Protein AF-A0A7W1X8H4-F1 (afdb_monomer_lite)

Organism: NCBI:txid1329516

Sequence (85 aa):
MASFSFDKDNHREQFAKAVTRLVTDDYPYAEKIAKIEALTEAYVLQTGKRPDPRELDELASWLIFGTKGLSLRKKNEIKAMRDKC

Secondary structure (DSSP, 8-state):
-------TTTHHHHHHHHHHHHTTS---HHHHHHHHHHHHHHHHHHHSSPPPHHHHHHHHHHHHHGGGGS-HHHHHHHHHHHTT-

pLDDT: mean 90.76, std 9.22, range [46.94, 97.5]

Structure (mmCIF, N/CA/C/O backbone):
data_AF-A0A7W1X8H4-F1
#
_entry.id   AF-A0A7W1X8H4-F1
#
loop_
_atom_site.group_PDB
_atom_site.id
_atom_site.type_symbol
_atom_site.label_atom_id
_atom_site.label_alt_id
_atom_site.label_comp_id
_atom_site.label_asym_id
_atom_site.label_entity_id
_atom_site.label_seq_id
_atom_site.pdbx_PDB_ins_code
_atom_site.Cartn_x
_atom_site.Cartn_y
_atom_site.Cartn_z
_atom_site.occupancy
_atom_site.B_iso_or_equiv
_atom_site.auth_seq_id
_atom_site.auth_comp_id
_atom_site.auth_asym_id
_atom_site.auth_atom_id
_atom_site.pdbx_PDB_model_num
ATOM 1 N N . MET A 1 1 ? -12.604 0.707 -11.456 1.00 46.94 1 MET A N 1
ATOM 2 C CA . MET A 1 1 ? -11.861 1.245 -10.295 1.00 46.94 1 MET A CA 1
ATOM 3 C C . MET A 1 1 ? -11.808 0.168 -9.224 1.00 46.94 1 MET A C 1
ATOM 5 O O . MET A 1 1 ? -12.821 -0.489 -9.020 1.00 46.94 1 MET A O 1
ATOM 9 N N . ALA A 1 2 ? -10.651 -0.079 -8.604 1.00 54.97 2 ALA A N 1
ATOM 10 C CA . ALA A 1 2 ? -10.571 -1.021 -7.486 1.00 54.97 2 ALA A CA 1
ATOM 11 C C . ALA A 1 2 ? -11.396 -0.463 -6.315 1.00 54.97 2 ALA A C 1
ATOM 13 O O . ALA A 1 2 ? -11.143 0.650 -5.864 1.00 54.97 2 ALA A O 1
ATOM 14 N N . SER A 1 3 ? -12.415 -1.199 -5.874 1.00 72.56 3 SER A N 1
ATOM 15 C CA . SER A 1 3 ? -13.281 -0.779 -4.772 1.00 72.56 3 SER A CA 1
ATOM 16 C C . SER A 1 3 ? -12.628 -1.171 -3.447 1.00 72.56 3 SER A C 1
ATOM 18 O O . SER A 1 3 ? -12.689 -2.335 -3.054 1.00 72.56 3 SER A O 1
ATOM 20 N N . PHE A 1 4 ? -11.974 -0.225 -2.772 1.00 83.75 4 PHE A N 1
ATOM 21 C CA . PHE A 1 4 ? -11.489 -0.415 -1.402 1.00 83.75 4 PHE A CA 1
ATOM 22 C C . PHE A 1 4 ? -12.605 -0.078 -0.406 1.00 83.75 4 PHE A C 1
ATOM 24 O O . PHE A 1 4 ? -13.291 0.930 -0.565 1.00 83.75 4 PHE A O 1
ATOM 31 N N . SER A 1 5 ? -12.791 -0.914 0.615 1.00 84.56 5 SER A N 1
ATOM 32 C CA . SER A 1 5 ? -13.796 -0.718 1.664 1.00 84.56 5 SER A CA 1
ATOM 33 C C . SER A 1 5 ? -13.158 -0.921 3.036 1.00 84.56 5 SER A C 1
ATOM 35 O O . SER A 1 5 ? -12.392 -1.870 3.218 1.00 84.56 5 SER A O 1
ATOM 37 N N . PHE A 1 6 ? -13.440 -0.002 3.962 1.00 88.69 6 PHE A N 1
ATOM 38 C CA . PHE A 1 6 ? -12.846 0.066 5.290 1.00 88.69 6 PHE A CA 1
ATOM 39 C C . PHE A 1 6 ? -13.911 0.209 6.378 1.00 88.69 6 PHE A C 1
ATOM 41 O O . PHE A 1 6 ? -14.671 1.177 6.4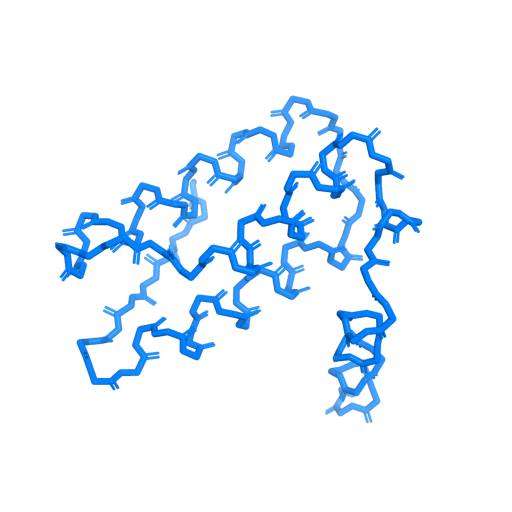07 1.00 88.69 6 PHE A O 1
ATOM 48 N N . ASP A 1 7 ? -13.902 -0.718 7.329 1.00 85.75 7 ASP A N 1
ATOM 49 C CA . ASP A 1 7 ? -14.755 -0.694 8.511 1.00 85.75 7 ASP A CA 1
ATOM 50 C C . ASP A 1 7 ? -14.156 0.193 9.603 1.00 85.75 7 ASP A C 1
ATOM 52 O O . ASP A 1 7 ? -12.951 0.166 9.870 1.00 85.75 7 ASP A O 1
ATOM 56 N N . LYS A 1 8 ? -14.997 0.944 10.322 1.00 75.44 8 LYS A N 1
ATOM 57 C CA . LYS A 1 8 ? -14.536 1.882 11.364 1.00 75.44 8 LYS A CA 1
ATOM 58 C C . LYS A 1 8 ? -13.738 1.219 12.488 1.00 75.44 8 LYS A C 1
ATOM 60 O O . LYS A 1 8 ? -12.824 1.854 13.013 1.00 75.44 8 LYS A O 1
ATOM 65 N N . ASP A 1 9 ? -14.011 -0.040 12.804 1.00 83.44 9 ASP A N 1
ATOM 66 C CA . ASP A 1 9 ? -13.360 -0.726 13.923 1.00 83.44 9 ASP A CA 1
ATOM 67 C C . ASP A 1 9 ? -12.031 -1.380 13.532 1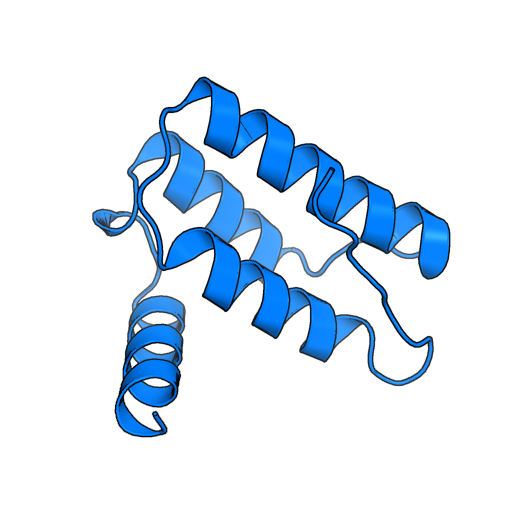.00 83.44 9 ASP A C 1
ATOM 69 O O . ASP A 1 9 ? -11.154 -1.522 14.381 1.00 83.44 9 ASP A O 1
ATOM 73 N N . ASN A 1 10 ? -11.828 -1.700 12.244 1.00 90.06 10 ASN A N 1
ATOM 74 C CA . ASN A 1 10 ? -10.620 -2.396 11.783 1.00 90.06 10 ASN A CA 1
ATOM 75 C C . ASN A 1 10 ? -9.937 -1.803 10.535 1.00 90.06 10 ASN A C 1
ATOM 77 O O . ASN A 1 10 ? -9.069 -2.422 9.916 1.00 90.06 10 ASN A O 1
ATOM 81 N N . HIS A 1 11 ? -10.289 -0.571 10.179 1.00 90.25 11 HIS A N 1
ATOM 82 C CA . HIS A 1 11 ? -9.732 0.179 9.055 1.00 90.25 11 HIS A CA 1
ATOM 83 C C . HIS A 1 11 ? -8.202 0.117 8.963 1.00 90.25 11 HIS A C 1
ATOM 85 O O . HIS A 1 11 ? -7.670 -0.062 7.873 1.00 90.25 11 HIS A O 1
ATOM 91 N N . ARG A 1 12 ? -7.474 0.224 10.085 1.00 91.75 12 ARG A N 1
ATOM 92 C CA . ARG A 1 12 ? -5.999 0.190 10.085 1.00 91.75 12 ARG A CA 1
ATOM 93 C C . ARG A 1 12 ? -5.437 -1.146 9.598 1.00 91.75 12 ARG A C 1
ATOM 95 O O . ARG A 1 12 ? -4.547 -1.158 8.751 1.00 91.75 12 ARG A O 1
ATOM 102 N N . GLU A 1 13 ? -5.960 -2.265 10.098 1.00 93.31 13 GLU A N 1
ATOM 103 C CA . GLU A 1 13 ? -5.517 -3.597 9.670 1.00 93.31 13 GLU A CA 1
ATOM 104 C C . GLU A 1 13 ? -5.936 -3.868 8.220 1.00 93.31 13 GLU A C 1
ATOM 106 O O . GLU A 1 13 ? -5.165 -4.418 7.434 1.00 93.31 13 GLU A O 1
ATOM 111 N N . GLN A 1 14 ? -7.142 -3.438 7.839 1.00 93.69 14 GLN A N 1
ATOM 112 C CA . GLN A 1 14 ? -7.631 -3.544 6.464 1.00 93.69 14 GLN A CA 1
ATOM 113 C C . GLN A 1 14 ? -6.770 -2.733 5.490 1.00 93.69 14 GLN A C 1
ATOM 115 O O . GLN A 1 14 ? -6.457 -3.223 4.406 1.00 93.69 14 GLN A O 1
ATOM 120 N N . PHE A 1 15 ? -6.313 -1.544 5.891 1.00 95.06 15 PHE A N 1
ATOM 121 C CA . PHE A 1 15 ? -5.376 -0.737 5.113 1.00 95.06 15 PHE A CA 1
ATOM 122 C C . PHE A 1 15 ? -4.026 -1.432 4.961 1.00 95.06 15 PHE A C 1
ATOM 124 O O . PHE A 1 15 ? -3.556 -1.593 3.840 1.00 95.06 15 PHE A O 1
ATOM 131 N N . ALA A 1 16 ? -3.440 -1.942 6.048 1.00 95.19 16 ALA A N 1
ATOM 132 C CA . ALA A 1 16 ? -2.178 -2.682 5.985 1.00 95.19 16 ALA A CA 1
ATOM 133 C C . ALA A 1 16 ? -2.274 -3.931 5.084 1.00 95.19 16 ALA A C 1
ATOM 135 O O . ALA A 1 16 ? -1.362 -4.225 4.304 1.00 95.19 16 ALA A O 1
ATOM 136 N N . LYS A 1 17 ? -3.402 -4.654 5.125 1.00 93.94 17 LYS A N 1
ATOM 137 C CA . LYS A 1 17 ? -3.679 -5.778 4.213 1.00 93.94 17 LYS A CA 1
ATOM 138 C C . LYS A 1 17 ? -3.818 -5.317 2.764 1.00 93.94 17 LYS A C 1
ATOM 140 O O . LYS A 1 17 ? -3.275 -5.967 1.872 1.00 93.94 17 LYS A O 1
ATOM 145 N N . ALA A 1 18 ? -4.514 -4.208 2.521 1.00 94.31 18 ALA A N 1
ATOM 146 C CA . ALA A 1 18 ? -4.675 -3.640 1.188 1.00 94.31 18 ALA A CA 1
ATOM 147 C C . ALA A 1 18 ? -3.332 -3.188 0.596 1.00 94.31 18 ALA A C 1
ATOM 149 O O . ALA A 1 18 ? -3.041 -3.532 -0.547 1.00 94.31 18 ALA A O 1
ATOM 150 N N . VAL A 1 19 ? -2.481 -2.524 1.388 1.00 95.81 19 VAL A N 1
ATOM 151 C CA . VAL A 1 19 ? -1.104 -2.178 1.004 1.00 95.81 19 VAL A CA 1
ATOM 152 C C . VAL A 1 19 ? -0.324 -3.435 0.653 1.00 95.81 19 VAL A C 1
ATOM 154 O O . VAL A 1 19 ? 0.232 -3.515 -0.433 1.00 95.81 19 VAL A O 1
ATOM 157 N N . THR A 1 20 ? -0.346 -4.449 1.520 1.00 95.19 20 THR A N 1
ATOM 158 C CA . THR A 1 20 ? 0.373 -5.715 1.295 1.00 95.19 20 THR A CA 1
ATOM 159 C C . THR A 1 20 ? -0.033 -6.380 -0.019 1.00 95.19 20 THR A C 1
ATOM 161 O O . THR A 1 20 ? 0.834 -6.789 -0.789 1.00 95.19 20 THR A O 1
ATOM 164 N N . ARG A 1 21 ? -1.335 -6.441 -0.318 1.00 92.50 21 ARG A N 1
ATOM 165 C CA . ARG A 1 21 ? -1.839 -6.959 -1.599 1.00 92.50 21 ARG A CA 1
ATOM 166 C C . ARG A 1 21 ? -1.362 -6.110 -2.770 1.00 92.50 21 ARG A C 1
ATOM 168 O O . ARG A 1 21 ? -0.847 -6.653 -3.737 1.00 92.50 21 ARG A O 1
ATOM 175 N N . LEU A 1 22 ? -1.487 -4.790 -2.657 1.00 93.06 22 LEU A N 1
ATOM 176 C CA . LEU A 1 22 ? -1.137 -3.862 -3.724 1.00 93.06 22 LEU A CA 1
ATOM 177 C C . LEU A 1 22 ? 0.345 -3.950 -4.108 1.00 93.06 22 LEU A C 1
ATOM 179 O O . LEU A 1 22 ? 0.663 -4.001 -5.292 1.00 93.06 22 LEU A O 1
ATOM 183 N N . VAL A 1 23 ? 1.239 -4.008 -3.118 1.00 93.50 23 VAL A N 1
ATOM 184 C CA . VAL A 1 23 ? 2.691 -4.035 -3.353 1.00 93.50 23 VAL A CA 1
ATOM 185 C C . VAL A 1 23 ? 3.233 -5.420 -3.725 1.00 93.50 23 VAL A C 1
ATOM 187 O O . VAL A 1 23 ? 4.428 -5.558 -3.986 1.00 93.50 23 VAL A O 1
ATOM 190 N N . THR A 1 24 ? 2.387 -6.458 -3.713 1.00 90.50 24 THR A N 1
ATOM 191 C CA . THR A 1 24 ? 2.777 -7.824 -4.104 1.00 90.50 24 THR A CA 1
ATOM 192 C C . THR A 1 24 ? 2.941 -7.955 -5.617 1.00 90.50 24 THR A C 1
ATOM 194 O O . THR A 1 24 ? 3.783 -8.736 -6.071 1.00 90.50 24 THR A O 1
ATOM 197 N N . ASP A 1 25 ? 2.162 -7.188 -6.375 1.00 86.38 25 ASP A N 1
ATOM 198 C CA . ASP A 1 25 ? 2.182 -7.183 -7.832 1.00 86.38 25 ASP A CA 1
ATOM 199 C C . ASP A 1 25 ? 3.118 -6.088 -8.358 1.00 86.38 25 ASP A C 1
ATOM 201 O O . ASP A 1 25 ? 3.345 -5.059 -7.710 1.00 86.38 25 ASP A O 1
ATOM 205 N N . ASP A 1 26 ? 3.650 -6.291 -9.561 1.00 81.38 26 ASP A N 1
ATOM 206 C CA . ASP A 1 26 ? 4.403 -5.257 -10.262 1.00 81.38 26 ASP A CA 1
ATOM 207 C C . ASP A 1 26 ? 3.522 -4.619 -11.338 1.00 81.38 26 ASP A C 1
ATOM 209 O O . ASP A 1 26 ? 3.155 -5.255 -12.324 1.00 81.38 26 ASP A O 1
ATOM 213 N N . TYR A 1 27 ? 3.158 -3.358 -11.113 1.00 88.94 27 TYR A N 1
ATOM 214 C CA . TYR A 1 27 ? 2.385 -2.550 -12.053 1.00 88.94 27 TYR A CA 1
ATOM 215 C C . TYR A 1 27 ? 3.288 -1.539 -12.780 1.00 88.94 27 TYR A C 1
ATOM 217 O O . TYR A 1 27 ? 4.299 -1.092 -12.218 1.00 88.94 27 TYR A O 1
ATOM 225 N N . PRO A 1 28 ? 2.911 -1.092 -13.991 1.00 92.69 28 PRO A N 1
ATOM 226 C CA . PRO A 1 28 ? 3.503 0.088 -14.610 1.00 92.69 28 PRO A CA 1
ATOM 227 C C . PRO A 1 28 ? 3.439 1.302 -13.677 1.00 92.69 28 PRO A C 1
ATOM 229 O O . PRO A 1 28 ? 2.488 1.464 -12.915 1.00 92.69 28 PRO A O 1
ATOM 232 N N . TYR A 1 29 ? 4.434 2.186 -13.748 1.00 89.00 29 TYR A N 1
ATOM 233 C CA . TYR A 1 29 ? 4.564 3.322 -12.825 1.00 89.00 29 TYR A CA 1
ATOM 234 C C . TYR A 1 29 ? 3.293 4.189 -12.729 1.00 89.00 29 TYR A C 1
ATOM 236 O O . TYR A 1 29 ? 2.841 4.498 -11.629 1.00 89.00 29 TYR A O 1
ATOM 244 N N . ALA A 1 30 ? 2.664 4.509 -13.866 1.00 92.06 30 ALA A N 1
ATOM 245 C CA . ALA A 1 30 ? 1.418 5.278 -13.896 1.00 92.06 30 ALA A CA 1
ATOM 246 C C . ALA A 1 30 ? 0.262 4.566 -13.167 1.00 92.06 30 ALA A C 1
ATOM 248 O O . ALA A 1 30 ? -0.519 5.197 -12.456 1.00 92.06 30 ALA A O 1
ATOM 249 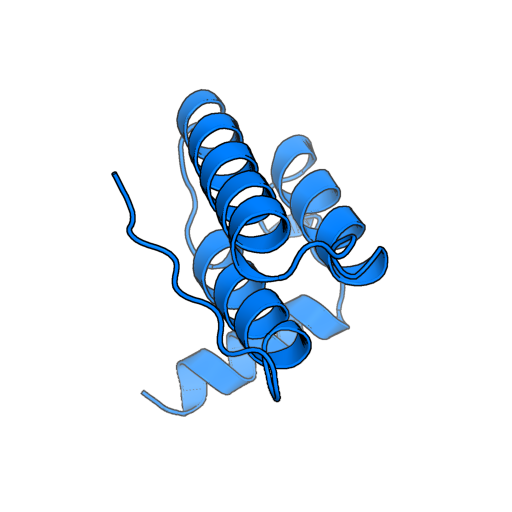N N . GLU A 1 31 ? 0.181 3.240 -13.281 1.00 93.38 31 GLU A N 1
ATOM 250 C CA . GLU A 1 31 ? -0.823 2.447 -12.572 1.00 93.38 31 GLU A CA 1
ATOM 251 C C . GLU A 1 31 ? -0.537 2.354 -11.070 1.00 93.38 31 GLU A C 1
ATOM 253 O O . GLU A 1 31 ? -1.479 2.325 -10.276 1.00 93.38 31 GLU A O 1
ATOM 258 N N . LYS A 1 32 ? 0.741 2.344 -10.660 1.00 93.81 32 LYS A N 1
ATOM 259 C CA . LYS A 1 32 ? 1.125 2.400 -9.239 1.00 93.81 32 LYS A CA 1
ATOM 260 C C . LYS A 1 32 ? 0.574 3.662 -8.584 1.00 93.81 32 LYS A C 1
ATOM 262 O O . LYS A 1 32 ? -0.053 3.558 -7.533 1.00 93.81 32 LYS A O 1
ATOM 267 N N . ILE A 1 33 ? 0.745 4.820 -9.229 1.00 94.88 33 ILE A N 1
ATOM 268 C CA . ILE A 1 33 ? 0.221 6.107 -8.744 1.00 94.88 33 ILE A CA 1
ATOM 269 C C . ILE A 1 33 ? -1.297 6.036 -8.587 1.00 94.88 33 ILE A C 1
ATOM 271 O O . ILE A 1 33 ? -1.798 6.203 -7.478 1.00 94.88 33 ILE A O 1
ATOM 275 N N . ALA A 1 34 ? -2.015 5.681 -9.657 1.00 94.56 34 ALA A N 1
ATOM 276 C CA . ALA A 1 34 ? -3.477 5.639 -9.640 1.00 94.56 34 ALA A CA 1
ATOM 277 C C . ALA A 1 34 ? -4.030 4.693 -8.558 1.00 94.56 34 ALA A C 1
ATOM 279 O O . ALA A 1 34 ? -5.054 4.969 -7.934 1.00 94.56 34 ALA A O 1
ATOM 280 N N . LYS A 1 35 ? -3.353 3.565 -8.304 1.00 94.62 35 LYS A N 1
ATOM 281 C CA . LYS A 1 35 ? -3.752 2.619 -7.253 1.00 94.62 35 LYS A CA 1
ATOM 282 C C . LYS A 1 35 ? -3.444 3.133 -5.844 1.00 94.62 35 LYS A C 1
ATOM 284 O O . LYS A 1 35 ? -4.255 2.903 -4.950 1.00 94.62 35 LYS A O 1
ATOM 289 N N . ILE A 1 36 ? -2.310 3.807 -5.637 1.00 95.19 36 ILE A N 1
ATOM 290 C CA . ILE A 1 36 ? -1.958 4.439 -4.353 1.00 95.19 36 ILE A CA 1
ATOM 291 C C . ILE A 1 36 ? -2.959 5.549 -4.019 1.00 95.19 36 ILE A C 1
ATOM 293 O O . ILE A 1 36 ? -3.478 5.589 -2.901 1.00 95.19 36 ILE A O 1
ATOM 297 N N . GLU A 1 37 ? -3.263 6.416 -4.985 1.00 95.31 37 GLU A N 1
ATOM 298 C CA . GLU A 1 37 ? -4.251 7.489 -4.840 1.00 95.31 37 GLU A CA 1
ATOM 299 C C . GLU A 1 37 ? -5.622 6.911 -4.489 1.00 95.31 37 GLU A C 1
ATOM 301 O O . GLU A 1 37 ? -6.163 7.230 -3.434 1.00 95.31 37 GLU A O 1
ATOM 306 N N . ALA A 1 38 ? -6.121 5.952 -5.278 1.00 94.94 38 ALA A N 1
ATOM 307 C CA . ALA A 1 38 ? -7.412 5.318 -5.016 1.00 94.94 38 ALA A CA 1
ATOM 308 C C . ALA A 1 38 ? -7.481 4.647 -3.631 1.00 94.94 38 ALA A C 1
ATOM 310 O O . ALA A 1 38 ? -8.508 4.717 -2.955 1.00 94.94 38 ALA A O 1
ATOM 311 N N . LEU A 1 39 ? -6.398 3.996 -3.189 1.00 95.44 39 LEU A N 1
ATOM 312 C CA . LEU A 1 39 ? -6.333 3.341 -1.882 1.00 95.44 39 LEU A CA 1
ATOM 313 C C . LEU A 1 39 ? -6.370 4.351 -0.725 1.00 95.44 39 LEU A C 1
ATOM 315 O O . LEU A 1 39 ? -7.111 4.172 0.245 1.00 95.44 39 LEU A O 1
ATOM 319 N N . THR A 1 40 ? -5.549 5.395 -0.812 1.00 95.75 40 THR A N 1
ATOM 320 C CA . THR A 1 40 ? -5.417 6.404 0.249 1.00 95.75 40 THR A CA 1
ATOM 321 C C . THR A 1 40 ? -6.647 7.303 0.334 1.00 95.75 40 THR A C 1
ATOM 323 O O . THR A 1 40 ? -7.128 7.562 1.437 1.00 95.75 40 THR A O 1
ATOM 326 N N . GLU A 1 41 ? -7.209 7.703 -0.806 1.00 95.00 41 GLU A N 1
ATOM 327 C CA . GLU A 1 41 ? -8.428 8.506 -0.880 1.00 95.00 41 GLU A CA 1
ATOM 328 C C . GLU A 1 41 ? -9.631 7.741 -0.318 1.00 95.00 41 GLU A C 1
ATOM 330 O O . GLU A 1 41 ? -10.339 8.263 0.545 1.00 95.00 41 GLU A O 1
ATOM 335 N N . ALA A 1 42 ? -9.809 6.469 -0.697 1.00 93.81 42 ALA A N 1
ATOM 336 C CA . ALA A 1 42 ? -10.869 5.626 -0.146 1.00 93.81 42 ALA A CA 1
ATOM 337 C C . ALA A 1 42 ? -10.763 5.482 1.382 1.00 93.81 42 ALA A C 1
ATOM 339 O O . ALA A 1 42 ? -11.776 5.554 2.080 1.00 93.81 42 ALA A O 1
ATOM 340 N N . TYR A 1 43 ? -9.548 5.325 1.918 1.00 95.00 43 TYR A N 1
ATOM 341 C CA . TYR A 1 43 ? -9.338 5.240 3.364 1.00 95.00 43 TYR A CA 1
ATOM 342 C C . TYR A 1 43 ? -9.731 6.537 4.074 1.00 95.00 43 TYR A C 1
ATOM 344 O O . TYR A 1 43 ? -10.458 6.498 5.069 1.00 95.00 43 TYR A O 1
ATOM 352 N N . VAL A 1 44 ? -9.278 7.688 3.574 1.00 94.62 44 VAL A N 1
ATOM 353 C CA . VAL A 1 44 ? -9.584 8.990 4.185 1.00 94.62 44 VAL A CA 1
ATOM 354 C C . VAL A 1 44 ? -11.080 9.284 4.103 1.00 94.62 44 VAL A C 1
ATOM 356 O O . VAL A 1 44 ? -11.675 9.654 5.113 1.00 94.62 44 VAL A O 1
ATOM 359 N N . LEU A 1 45 ? -11.700 9.056 2.944 1.00 93.88 45 LEU A N 1
ATOM 360 C CA . LEU A 1 45 ? -13.121 9.316 2.716 1.00 93.88 45 LEU A CA 1
ATOM 361 C C . LEU A 1 45 ? -14.022 8.483 3.641 1.00 93.88 45 LEU A C 1
ATOM 363 O O . LEU A 1 45 ? -14.994 8.996 4.186 1.00 93.88 45 LEU A O 1
ATOM 367 N N . GLN A 1 46 ? -13.694 7.205 3.848 1.00 92.62 46 GLN A N 1
ATOM 368 C CA . GLN A 1 46 ? -14.536 6.292 4.630 1.00 92.62 46 GLN A CA 1
ATOM 369 C C . GLN A 1 46 ? -14.290 6.393 6.140 1.00 92.62 46 GLN A C 1
ATOM 371 O O . GLN A 1 46 ? -15.212 6.226 6.940 1.00 92.62 46 GLN A O 1
ATOM 376 N N . THR A 1 47 ? -13.050 6.665 6.550 1.00 92.75 47 THR A N 1
ATOM 377 C CA . THR A 1 47 ? -12.666 6.644 7.971 1.00 92.75 47 THR A CA 1
ATOM 378 C C . THR A 1 47 ? -12.585 8.032 8.599 1.00 92.75 47 THR A C 1
ATOM 380 O O . THR A 1 47 ? -12.636 8.141 9.826 1.00 92.75 47 THR A O 1
ATOM 383 N N . GLY A 1 48 ? -12.422 9.085 7.790 1.00 93.06 48 GLY A N 1
ATOM 384 C CA . GLY A 1 48 ? -12.130 10.446 8.246 1.00 93.06 48 GLY A CA 1
ATOM 385 C C . GLY A 1 48 ? -10.758 10.596 8.915 1.00 93.06 48 GLY A C 1
ATOM 386 O O . GLY A 1 48 ? -10.509 11.594 9.589 1.00 93.06 48 GLY A O 1
ATOM 387 N N . LYS A 1 49 ? -9.872 9.598 8.794 1.00 92.50 49 LYS A N 1
ATOM 388 C CA . LYS A 1 49 ? -8.577 9.543 9.485 1.00 92.50 49 LYS A CA 1
ATOM 389 C C . LYS A 1 49 ? -7.418 9.497 8.500 1.00 92.50 49 LYS A C 1
ATOM 391 O O . LYS A 1 49 ? -7.544 9.026 7.373 1.00 92.50 49 LYS A O 1
ATOM 396 N N . ARG A 1 50 ? -6.244 9.919 8.972 1.00 92.00 50 ARG A N 1
ATOM 397 C CA . ARG A 1 50 ? -4.984 9.750 8.241 1.00 92.00 50 ARG A CA 1
ATOM 398 C C . ARG A 1 50 ? -4.567 8.265 8.226 1.00 92.00 50 ARG A C 1
ATOM 400 O O . ARG A 1 50 ? -4.667 7.621 9.278 1.00 92.00 50 ARG A O 1
ATOM 407 N N . PRO A 1 51 ? -4.102 7.721 7.085 1.00 93.62 51 PRO A N 1
ATOM 408 C CA . PRO A 1 51 ? -3.523 6.380 7.030 1.00 93.62 51 PRO A CA 1
ATOM 409 C C . PRO A 1 51 ? -2.272 6.248 7.902 1.00 93.62 51 PRO A C 1
ATOM 411 O O . PRO A 1 51 ? -1.636 7.248 8.245 1.00 93.62 51 PRO A O 1
ATOM 414 N N . ASP A 1 52 ? -1.921 5.011 8.255 1.00 94.88 52 ASP A N 1
ATOM 415 C CA . A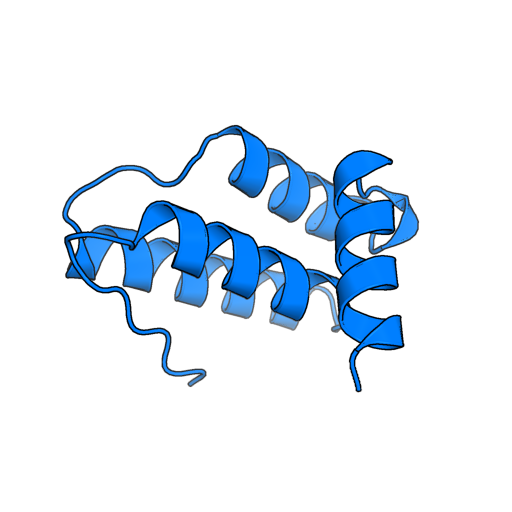SP A 1 52 ? -0.715 4.728 9.035 1.00 94.88 52 ASP A CA 1
ATOM 416 C C . ASP A 1 52 ? 0.535 5.217 8.275 1.00 94.88 52 ASP A C 1
ATOM 418 O O . ASP A 1 52 ? 0.769 4.757 7.152 1.00 94.88 52 ASP A O 1
ATOM 422 N N . PRO A 1 53 ? 1.351 6.118 8.860 1.00 95.88 53 PRO A N 1
ATOM 423 C CA . PRO A 1 53 ? 2.582 6.596 8.238 1.00 95.88 53 PRO A CA 1
ATOM 424 C C . PRO A 1 53 ? 3.508 5.472 7.774 1.00 95.88 53 PRO A C 1
ATOM 426 O O . PRO A 1 53 ? 4.074 5.566 6.692 1.00 95.88 53 PRO A O 1
ATOM 429 N N . ARG A 1 54 ? 3.603 4.374 8.534 1.00 95.81 54 ARG A N 1
ATOM 430 C CA . ARG A 1 54 ? 4.477 3.251 8.175 1.00 95.81 54 ARG A CA 1
ATOM 431 C C . ARG A 1 54 ? 4.039 2.582 6.883 1.00 95.81 54 ARG A C 1
ATOM 433 O O . ARG A 1 54 ? 4.875 2.184 6.089 1.00 95.81 54 ARG A O 1
ATOM 440 N N . GLU A 1 55 ? 2.736 2.443 6.672 1.00 97.12 55 GLU A N 1
ATOM 441 C CA . GLU A 1 55 ? 2.201 1.839 5.451 1.00 97.12 55 GLU A CA 1
ATOM 442 C C . GLU A 1 55 ? 2.308 2.802 4.258 1.00 97.12 55 GLU A C 1
ATOM 444 O O . GLU A 1 55 ? 2.532 2.359 3.134 1.00 97.12 55 GLU A O 1
ATOM 449 N N . LEU A 1 56 ? 2.237 4.117 4.497 1.00 96.88 56 LEU A N 1
ATOM 450 C CA . LEU A 1 56 ? 2.530 5.128 3.476 1.00 96.88 56 LEU A CA 1
ATOM 451 C C . LEU A 1 56 ? 4.001 5.083 3.031 1.00 96.88 56 LEU A C 1
ATOM 453 O O . LEU A 1 56 ? 4.269 5.180 1.834 1.00 96.88 56 LEU A O 1
ATOM 457 N N . ASP A 1 57 ? 4.936 4.867 3.960 1.00 97.38 57 ASP A N 1
ATOM 458 C CA . ASP A 1 57 ? 6.361 4.714 3.641 1.00 97.38 57 ASP A CA 1
ATOM 459 C C . ASP A 1 57 ? 6.623 3.477 2.763 1.00 97.38 57 ASP A C 1
ATOM 461 O O . ASP A 1 57 ? 7.450 3.527 1.848 1.00 97.38 57 ASP A O 1
ATOM 465 N N . GLU A 1 58 ? 5.894 2.374 2.980 1.00 97.50 58 GLU A N 1
ATOM 466 C CA . GLU A 1 58 ? 5.977 1.190 2.108 1.00 97.50 58 GLU A CA 1
ATOM 467 C C . GLU A 1 58 ? 5.461 1.496 0.698 1.00 97.50 58 GLU A C 1
ATOM 469 O O . GLU A 1 58 ? 6.094 1.101 -0.282 1.00 97.50 58 GLU A O 1
ATOM 474 N N . LEU A 1 59 ? 4.342 2.224 0.574 1.00 96.56 59 LEU A N 1
ATOM 475 C CA . LEU A 1 59 ? 3.798 2.634 -0.726 1.00 96.56 59 LEU A CA 1
ATOM 476 C C . LEU A 1 59 ? 4.760 3.565 -1.472 1.00 96.56 59 LEU A C 1
ATOM 478 O O . LEU A 1 59 ? 4.980 3.381 -2.668 1.00 96.56 59 LEU A O 1
ATOM 482 N N . ALA A 1 60 ? 5.375 4.522 -0.773 1.00 96.38 60 ALA A N 1
ATOM 483 C CA . ALA A 1 60 ? 6.383 5.411 -1.348 1.00 96.38 60 ALA A CA 1
ATOM 484 C C . ALA A 1 60 ? 7.627 4.631 -1.803 1.00 96.38 60 ALA A C 1
ATOM 486 O O . ALA A 1 60 ? 8.102 4.801 -2.928 1.00 96.38 60 ALA A O 1
ATOM 487 N N . SER A 1 61 ? 8.118 3.718 -0.964 1.00 96.25 61 SER A N 1
ATOM 488 C CA . SER A 1 61 ? 9.270 2.870 -1.287 1.00 96.25 61 SER A CA 1
ATOM 489 C C . SER A 1 61 ? 8.990 1.972 -2.491 1.00 96.25 61 SER A C 1
ATOM 491 O O . SER A 1 61 ? 9.839 1.825 -3.370 1.00 96.25 61 SER A O 1
ATOM 493 N N . TRP A 1 62 ? 7.783 1.411 -2.570 1.00 96.12 62 TRP A N 1
ATOM 494 C CA . TRP A 1 62 ? 7.333 0.617 -3.708 1.00 96.12 62 TRP A CA 1
ATOM 495 C C . TRP A 1 62 ? 7.192 1.442 -4.990 1.00 96.12 62 TRP A C 1
ATOM 497 O O . TRP A 1 62 ? 7.557 0.967 -6.067 1.00 96.12 62 TRP A O 1
ATOM 507 N N . LEU A 1 63 ? 6.714 2.683 -4.892 1.00 95.44 63 LEU A N 1
ATOM 508 C CA . LEU A 1 63 ? 6.598 3.583 -6.036 1.00 95.44 63 LEU A CA 1
ATOM 509 C C . LEU A 1 63 ? 7.971 3.919 -6.641 1.00 95.44 63 LEU A C 1
ATOM 511 O O . LEU A 1 63 ? 8.112 3.920 -7.862 1.00 95.44 63 LEU A O 1
ATOM 515 N N . ILE A 1 64 ? 8.977 4.179 -5.799 1.00 94.62 64 ILE A N 1
ATOM 516 C CA . ILE A 1 64 ? 10.314 4.618 -6.234 1.00 94.62 64 ILE A CA 1
ATOM 517 C C . ILE A 1 64 ? 11.192 3.433 -6.654 1.00 94.62 64 ILE A C 1
ATOM 519 O O . ILE A 1 64 ? 11.860 3.482 -7.685 1.00 94.62 64 ILE A O 1
ATOM 523 N N . PHE A 1 65 ? 11.209 2.364 -5.858 1.00 94.25 65 PHE A N 1
ATOM 524 C CA . PHE A 1 65 ? 12.181 1.271 -5.985 1.00 94.25 65 PHE A CA 1
ATOM 525 C C . PHE A 1 65 ? 11.543 -0.078 -6.354 1.00 94.25 65 PHE A C 1
ATOM 527 O O . PHE A 1 65 ? 12.234 -1.100 -6.425 1.00 94.25 65 PHE A O 1
ATOM 534 N N . GLY A 1 66 ? 10.225 -0.117 -6.562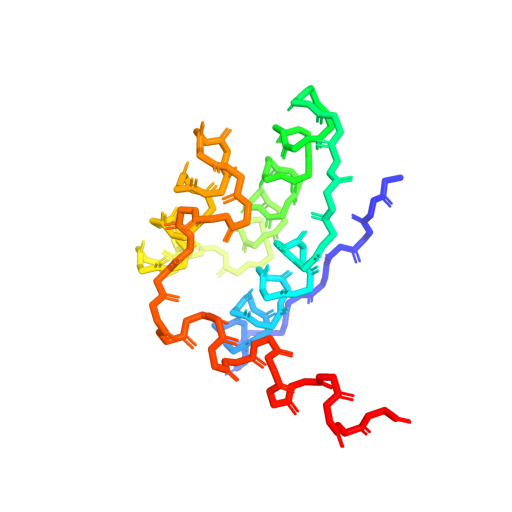 1.00 91.94 66 GLY A N 1
ATOM 535 C CA . GLY A 1 66 ? 9.483 -1.353 -6.788 1.00 91.94 66 GLY A CA 1
ATOM 536 C C . GLY A 1 66 ? 9.489 -2.280 -5.570 1.00 91.94 66 GLY A C 1
ATOM 537 O O . GLY A 1 66 ? 9.784 -1.889 -4.440 1.00 91.94 66 GLY A O 1
ATOM 538 N N . THR A 1 67 ? 9.203 -3.560 -5.801 1.00 91.75 67 THR A N 1
ATOM 539 C CA . THR A 1 67 ? 9.136 -4.591 -4.745 1.00 91.75 67 THR A CA 1
ATOM 540 C C . THR A 1 67 ? 10.454 -4.772 -3.982 1.00 91.75 67 THR A C 1
ATOM 542 O O . THR A 1 67 ? 10.462 -5.202 -2.826 1.00 91.75 67 THR A O 1
ATOM 545 N N . LYS A 1 68 ? 11.589 -4.393 -4.587 1.00 91.25 68 LYS A N 1
ATOM 546 C CA . LYS A 1 68 ? 12.908 -4.429 -3.942 1.00 91.25 68 LYS A CA 1
ATOM 547 C C . LYS A 1 68 ? 13.035 -3.406 -2.811 1.00 91.25 68 LYS A C 1
ATOM 549 O O . LYS A 1 68 ? 13.716 -3.713 -1.831 1.00 91.25 68 LYS A O 1
ATOM 554 N N . GLY A 1 69 ? 12.354 -2.262 -2.916 1.00 93.38 69 GLY A N 1
ATOM 555 C CA . GLY A 1 69 ? 12.374 -1.185 -1.919 1.00 93.38 69 GLY A CA 1
ATOM 556 C C . GLY A 1 69 ? 11.591 -1.461 -0.644 1.00 93.38 69 GLY A C 1
ATOM 557 O O . GLY A 1 69 ? 11.762 -0.746 0.334 1.00 93.38 69 GLY A O 1
ATOM 558 N N . LEU A 1 70 ? 10.748 -2.494 -0.637 1.00 95.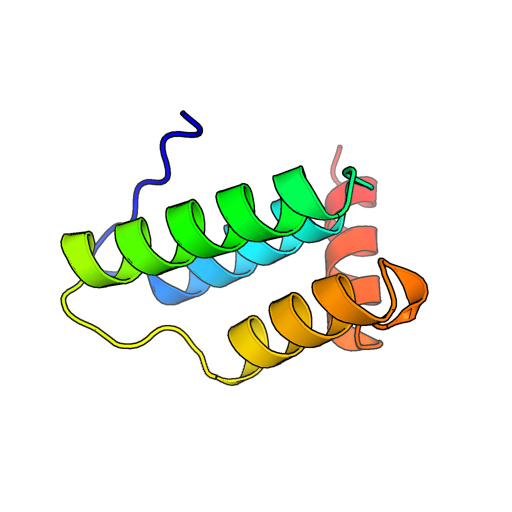81 70 LEU A N 1
ATOM 559 C CA . LEU A 1 70 ? 9.923 -2.831 0.520 1.00 95.81 70 LEU A CA 1
ATOM 560 C C . LEU A 1 70 ? 10.773 -3.216 1.734 1.00 95.81 70 LEU A C 1
ATOM 562 O O . LEU A 1 70 ? 11.817 -3.878 1.601 1.00 95.81 70 LEU A O 1
ATOM 566 N N . SER A 1 71 ? 10.289 -2.867 2.925 1.00 96.69 71 SER A N 1
ATOM 567 C CA . SER A 1 71 ? 10.953 -3.239 4.172 1.00 96.69 71 SER A CA 1
ATOM 568 C C . SER A 1 71 ? 11.002 -4.762 4.364 1.00 96.69 71 SER A C 1
ATOM 570 O O . SER A 1 71 ? 10.210 -5.518 3.791 1.00 96.69 71 SER A O 1
ATOM 572 N N . LEU A 1 72 ? 11.919 -5.243 5.213 1.00 96.38 72 LEU A N 1
ATOM 573 C CA . LEU A 1 72 ? 11.979 -6.667 5.576 1.00 96.38 72 LEU A CA 1
ATOM 574 C C . LEU A 1 72 ? 10.667 -7.153 6.204 1.00 96.38 72 LEU A C 1
ATOM 576 O O . LEU A 1 72 ? 10.214 -8.255 5.906 1.00 96.38 72 LEU A O 1
ATOM 580 N N . ARG A 1 73 ? 10.027 -6.311 7.024 1.00 96.25 73 ARG A N 1
ATOM 581 C CA . ARG A 1 73 ? 8.714 -6.598 7.607 1.00 96.25 73 ARG A CA 1
ATOM 582 C C . ARG A 1 73 ? 7.684 -6.836 6.509 1.00 96.25 73 ARG A C 1
ATOM 584 O O . ARG A 1 73 ? 7.035 -7.878 6.511 1.00 96.25 73 ARG A O 1
ATOM 591 N N . LYS A 1 74 ? 7.569 -5.912 5.551 1.00 96.56 74 LYS A N 1
ATOM 592 C CA . LYS A 1 74 ? 6.580 -6.028 4.477 1.00 96.56 74 LYS A CA 1
ATOM 593 C C . LYS A 1 74 ? 6.849 -7.243 3.590 1.00 96.56 74 LYS A C 1
ATOM 595 O O . LYS A 1 74 ? 5.925 -7.973 3.252 1.00 96.56 74 LYS A O 1
ATOM 600 N N . LYS A 1 75 ? 8.118 -7.531 3.288 1.00 95.31 75 LYS A N 1
ATOM 601 C CA . LYS A 1 75 ? 8.521 -8.754 2.571 1.00 95.31 75 LYS A CA 1
ATOM 602 C C . LYS A 1 75 ? 8.104 -10.027 3.318 1.00 95.31 75 LYS A C 1
ATOM 604 O O . LYS A 1 75 ? 7.590 -10.953 2.692 1.00 95.31 75 LYS A O 1
ATOM 609 N N . ASN A 1 76 ? 8.267 -10.063 4.641 1.00 95.44 76 ASN A N 1
ATOM 610 C CA . ASN A 1 76 ? 7.826 -11.190 5.466 1.00 95.44 76 ASN A CA 1
ATOM 611 C C . ASN A 1 76 ? 6.295 -11.327 5.497 1.00 95.44 76 ASN A C 1
ATOM 613 O O . ASN A 1 76 ? 5.791 -12.443 5.421 1.00 95.44 76 ASN A O 1
ATOM 617 N N . GLU A 1 77 ? 5.553 -10.218 5.552 1.00 94.38 77 GLU A N 1
ATOM 618 C CA . GLU A 1 77 ? 4.084 -10.218 5.468 1.00 94.38 77 GLU A CA 1
ATOM 619 C C . GLU A 1 77 ? 3.589 -10.756 4.118 1.00 94.38 77 GLU A C 1
ATOM 621 O O . GLU A 1 77 ? 2.694 -11.600 4.084 1.00 94.38 77 GLU A O 1
ATOM 626 N N . ILE A 1 78 ? 4.209 -10.335 3.009 1.00 93.38 78 ILE A N 1
ATOM 627 C CA . ILE A 1 78 ? 3.904 -10.850 1.664 1.00 93.38 78 ILE A CA 1
ATOM 628 C C . ILE A 1 78 ? 4.177 -12.353 1.593 1.00 93.38 78 ILE A C 1
ATOM 630 O O . ILE A 1 78 ? 3.350 -13.103 1.074 1.00 93.38 78 ILE A O 1
ATOM 634 N N . LYS A 1 79 ? 5.312 -12.811 2.136 1.00 92.69 79 LYS A N 1
ATOM 635 C CA . LYS A 1 79 ? 5.645 -14.240 2.193 1.00 92.69 79 LYS A CA 1
ATOM 636 C C . LYS A 1 79 ? 4.588 -15.023 2.979 1.00 92.69 79 LYS A C 1
ATOM 638 O O . LYS A 1 79 ? 4.021 -15.970 2.452 1.00 92.69 79 LYS A O 1
ATOM 643 N N . ALA A 1 80 ? 4.254 -14.569 4.187 1.00 91.31 80 ALA A N 1
ATOM 644 C CA . ALA A 1 80 ? 3.246 -15.206 5.032 1.00 91.31 80 ALA A CA 1
ATOM 645 C C . ALA A 1 80 ? 1.839 -15.207 4.407 1.00 91.31 80 ALA A C 1
ATOM 647 O O . ALA A 1 80 ? 1.036 -16.086 4.710 1.00 91.31 80 ALA A O 1
ATOM 648 N N . MET A 1 81 ? 1.521 -14.223 3.563 1.00 88.12 81 MET A N 1
ATOM 649 C CA . MET A 1 81 ? 0.277 -14.193 2.794 1.00 88.12 81 MET A CA 1
ATOM 650 C C . MET A 1 81 ? 0.276 -15.239 1.671 1.00 88.12 81 MET A C 1
ATOM 652 O O . MET A 1 81 ? -0.746 -15.881 1.464 1.00 88.12 81 MET A O 1
ATOM 656 N N . ARG A 1 82 ? 1.404 -15.423 0.969 1.00 85.12 82 ARG A N 1
ATOM 657 C CA . ARG A 1 82 ? 1.546 -16.414 -0.114 1.00 85.12 82 ARG A CA 1
ATOM 658 C C . ARG A 1 82 ? 1.526 -17.852 0.396 1.00 85.12 82 ARG A C 1
ATOM 660 O O . ARG A 1 82 ? 0.898 -18.685 -0.236 1.00 85.12 82 ARG A O 1
ATOM 667 N N . ASP A 1 83 ? 2.142 -18.115 1.546 1.00 81.69 83 ASP A N 1
ATOM 668 C CA . ASP A 1 83 ? 2.201 -19.456 2.151 1.00 81.69 83 ASP A CA 1
ATOM 669 C C . ASP A 1 83 ? 0.831 -19.946 2.685 1.00 81.69 83 ASP A C 1
ATOM 671 O O . ASP A 1 83 ? 0.697 -21.100 3.086 1.00 81.69 83 ASP A O 1
ATOM 675 N N . LYS A 1 84 ? -0.183 -19.068 2.736 1.00 69.81 84 LYS A N 1
ATOM 676 C CA . LYS A 1 84 ? -1.552 -19.371 3.195 1.00 69.81 84 LYS A CA 1
ATOM 677 C C . LYS A 1 84 ? -2.560 -19.596 2.056 1.00 69.81 84 LYS A C 1
ATOM 679 O O . LYS A 1 84 ? -3.727 -19.847 2.361 1.00 69.81 84 LYS A O 1
ATOM 684 N N . CYS A 1 85 ? -2.138 -19.467 0.798 1.00 51.25 85 CYS A N 1
ATOM 685 C CA . CYS A 1 85 ? -2.930 -19.779 -0.396 1.00 51.25 85 CYS A CA 1
ATOM 686 C C . CYS A 1 85 ? -2.542 -21.154 -0.941 1.00 51.25 85 CYS A C 1
ATOM 688 O O . CYS A 1 85 ? -3.453 -21.836 -1.457 1.00 51.25 85 CYS A O 1
#

Foldseek 3Di:
DPDQDADQVCRQVSLLVLLLVLLLDDDDLVVLVVSVCNSQVNSCVRHVDHHDVVSVCQSVLCSPPGSVSHDPVSVVVNVVVVVVD

Radius of gyration: 12.36 Å; chains: 1; bounding box: 28×30×28 Å